Protein AF-A0A562PLI2-F1 (afdb_monomer)

Secondary structure (DSSP, 8-state):
--------SSS--SS------TT--HHHHHHHHHHHHHHHTHHHHHHHHSS---HHHHHHHHHHHHHHHHHHHHHHH-

Radius of gyration: 20.03 Å; Cα contacts (8 Å, |Δi|>4): 11; chains: 1; bounding box: 43×43×48 Å

Structure (mmCIF, N/CA/C/O backbone):
data_AF-A0A562PLI2-F1
#
_entry.id   AF-A0A562PLI2-F1
#
loop_
_atom_site.group_PDB
_atom_site.id
_atom_site.type_symbol
_atom_site.label_atom_id
_atom_site.label_alt_id
_atom_site.label_comp_id
_atom_site.label_asym_id
_atom_site.label_entity_id
_atom_site.label_seq_id
_atom_site.pdbx_PDB_ins_code
_atom_site.Cartn_x
_atom_site.Cartn_y
_atom_site.Cartn_z
_atom_site.occupancy
_atom_site.B_iso_or_equiv
_atom_site.auth_seq_id
_atom_site.auth_comp_id
_atom_site.auth_asym_id
_atom_site.auth_atom_id
_atom_site.pdbx_PDB_model_num
ATOM 1 N N . MET A 1 1 ? 9.788 28.157 -11.813 1.00 34.81 1 MET A N 1
ATOM 2 C CA . MET A 1 1 ? 8.671 27.218 -12.035 1.00 34.81 1 MET A CA 1
ATOM 3 C C . MET A 1 1 ? 8.786 26.101 -11.021 1.00 34.81 1 MET A C 1
ATOM 5 O O . MET A 1 1 ? 9.856 25.530 -10.880 1.00 34.81 1 MET A O 1
ATOM 9 N N . THR A 1 2 ? 7.726 25.962 -10.232 1.00 38.31 2 THR A N 1
ATOM 10 C CA . THR A 1 2 ? 7.568 25.219 -8.971 1.00 38.31 2 THR A CA 1
ATOM 11 C C . THR A 1 2 ? 8.541 24.066 -8.718 1.00 38.31 2 THR A C 1
ATOM 13 O O . THR A 1 2 ? 8.550 23.046 -9.400 1.00 38.31 2 THR A O 1
ATOM 16 N N . THR A 1 3 ? 9.313 24.266 -7.654 1.00 42.41 3 THR A N 1
ATOM 17 C CA . THR A 1 3 ? 10.202 23.342 -6.952 1.00 42.41 3 THR A CA 1
ATOM 18 C C . THR A 1 3 ? 9.543 21.981 -6.695 1.00 42.41 3 THR A C 1
ATOM 20 O O . THR A 1 3 ? 8.657 21.862 -5.848 1.00 42.41 3 THR A O 1
ATOM 23 N N . PHE A 1 4 ? 9.994 20.941 -7.400 1.00 40.78 4 PHE A N 1
ATOM 24 C CA . PHE A 1 4 ? 9.622 19.552 -7.128 1.00 40.78 4 PHE A CA 1
ATOM 25 C C . PHE A 1 4 ? 10.419 19.041 -5.920 1.00 40.78 4 PHE A C 1
ATOM 27 O O . PHE A 1 4 ? 11.627 18.821 -5.997 1.00 40.78 4 PHE A O 1
ATOM 34 N N . ALA A 1 5 ? 9.745 18.891 -4.780 1.00 38.56 5 ALA A N 1
ATOM 35 C CA . ALA A 1 5 ? 10.350 18.415 -3.543 1.00 38.56 5 ALA A CA 1
ATOM 36 C C . ALA A 1 5 ? 10.880 16.976 -3.689 1.00 38.56 5 ALA A C 1
ATOM 38 O O . ALA A 1 5 ? 10.155 16.045 -4.044 1.00 38.56 5 ALA A O 1
ATOM 39 N N . HIS A 1 6 ? 12.162 16.795 -3.377 1.00 38.81 6 HIS A N 1
ATOM 40 C CA . HIS A 1 6 ? 12.851 15.511 -3.351 1.00 38.81 6 HIS A CA 1
ATOM 41 C C . HIS A 1 6 ? 12.483 14.767 -2.052 1.00 38.81 6 HIS A C 1
ATOM 43 O O . HIS A 1 6 ? 13.062 15.018 -0.995 1.00 38.81 6 HIS A O 1
ATOM 49 N N . LEU A 1 7 ? 11.488 13.871 -2.090 1.00 41.16 7 LEU A N 1
ATOM 50 C CA . LEU A 1 7 ? 11.089 13.103 -0.905 1.00 41.16 7 LEU A CA 1
ATOM 51 C C . LEU A 1 7 ? 12.031 11.903 -0.695 1.00 41.16 7 LEU A C 1
ATOM 53 O O . LEU A 1 7 ? 11.830 10.808 -1.223 1.00 41.16 7 LEU A O 1
ATOM 57 N N . LYS A 1 8 ? 13.088 12.110 0.095 1.00 46.59 8 LYS A N 1
ATOM 58 C CA . LYS A 1 8 ? 14.024 11.065 0.527 1.00 46.59 8 LYS A CA 1
ATOM 59 C C . LYS A 1 8 ? 13.395 10.226 1.655 1.00 46.59 8 LYS A C 1
ATOM 61 O O . LYS A 1 8 ? 13.544 10.542 2.830 1.00 46.59 8 LYS A O 1
ATOM 66 N N . LYS A 1 9 ? 12.727 9.118 1.318 1.00 36.38 9 LYS A N 1
ATOM 67 C CA . LYS A 1 9 ? 12.564 7.964 2.227 1.00 36.38 9 LYS A CA 1
ATOM 68 C C . LYS A 1 9 ? 12.781 6.664 1.450 1.00 36.38 9 LYS A C 1
ATOM 70 O O . LYS A 1 9 ? 11.905 6.218 0.724 1.00 36.38 9 LYS A O 1
ATOM 75 N N . GLY A 1 10 ? 13.962 6.064 1.618 1.00 36.84 10 GLY A N 1
ATOM 76 C CA . GLY A 1 10 ? 14.183 4.643 1.325 1.00 36.84 10 GLY A CA 1
ATOM 77 C C . GLY A 1 10 ? 14.217 4.227 -0.150 1.00 36.84 10 GLY A C 1
ATOM 78 O O . GLY A 1 10 ? 13.525 3.290 -0.523 1.00 36.84 10 GLY A O 1
ATOM 79 N N . GLY A 1 11 ? 15.038 4.889 -0.971 1.00 38.69 11 GLY A N 1
ATOM 80 C CA . GLY A 1 11 ? 15.815 4.244 -2.044 1.00 38.69 11 GLY A CA 1
ATOM 81 C C . GLY A 1 11 ? 15.135 3.229 -2.974 1.00 38.69 11 GLY A C 1
ATOM 82 O O . GLY A 1 11 ? 15.766 2.230 -3.306 1.00 38.69 11 GLY A O 1
ATOM 83 N N . VAL A 1 12 ? 13.905 3.458 -3.440 1.00 39.88 12 VAL A N 1
ATOM 84 C CA . VAL A 1 12 ? 13.349 2.702 -4.574 1.00 39.88 12 VAL A CA 1
ATOM 85 C C . VAL A 1 12 ? 12.545 3.653 -5.453 1.00 39.88 12 VAL A C 1
ATOM 87 O O . VAL A 1 12 ? 11.444 4.066 -5.098 1.00 39.88 12 VAL A O 1
ATOM 90 N N . TYR A 1 13 ? 13.101 3.995 -6.616 1.00 46.25 13 TYR A N 1
ATOM 91 C CA . TYR A 1 13 ? 12.354 4.647 -7.686 1.00 46.25 13 TYR A CA 1
ATOM 92 C C . TYR A 1 13 ? 11.113 3.807 -7.999 1.00 46.25 13 TYR A C 1
ATOM 94 O O . TYR A 1 13 ? 11.206 2.613 -8.294 1.00 46.25 13 TYR A O 1
ATOM 102 N N . ILE A 1 14 ? 9.946 4.438 -7.914 1.00 48.81 14 ILE A N 1
ATOM 103 C CA . ILE A 1 14 ? 8.647 3.890 -8.309 1.00 48.81 14 ILE A CA 1
ATOM 104 C C . ILE A 1 14 ? 8.618 3.838 -9.840 1.00 48.81 14 ILE A C 1
ATOM 106 O O . ILE A 1 14 ? 7.970 4.629 -10.509 1.00 48.81 14 ILE A O 1
ATOM 110 N N . MET A 1 15 ? 9.412 2.941 -10.412 1.00 57.50 15 MET A N 1
ATOM 111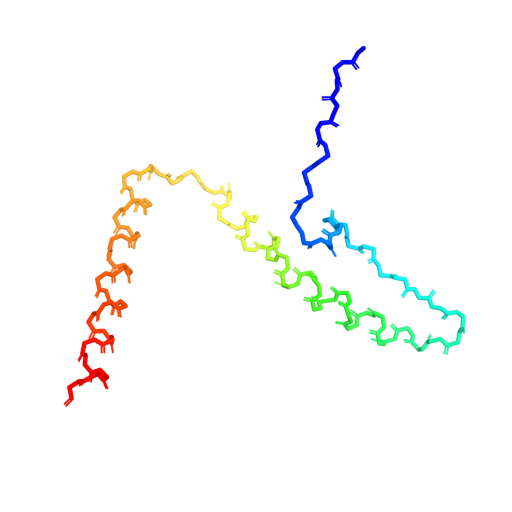 C CA . MET A 1 15 ? 9.431 2.676 -11.839 1.00 57.50 15 MET A CA 1
ATOM 112 C C . MET A 1 15 ? 9.794 1.206 -12.022 1.00 57.50 15 MET A C 1
ATOM 114 O O . MET A 1 15 ? 10.776 0.722 -11.452 1.00 57.50 15 MET A O 1
ATOM 118 N N . LEU A 1 16 ? 8.986 0.476 -12.795 1.00 68.31 16 LEU A N 1
ATOM 119 C CA . LEU A 1 16 ? 9.183 -0.938 -13.149 1.00 68.31 16 LEU A CA 1
ATOM 120 C C . LEU A 1 16 ? 10.405 -1.141 -14.070 1.00 68.31 16 LEU A C 1
ATOM 122 O O . LEU A 1 16 ? 10.397 -1.987 -14.954 1.00 68.31 16 LEU A O 1
ATOM 126 N N . ILE A 1 17 ? 11.468 -0.367 -13.872 1.00 71.25 17 ILE A N 1
ATOM 127 C CA . ILE A 1 17 ? 12.737 -0.518 -14.564 1.00 71.25 17 ILE A CA 1
ATOM 128 C C . ILE A 1 17 ? 13.497 -1.635 -13.851 1.00 71.25 17 ILE A C 1
ATOM 130 O O . ILE A 1 17 ? 13.677 -1.628 -12.623 1.00 71.25 17 ILE A O 1
ATOM 134 N N . ILE A 1 18 ? 13.892 -2.646 -14.614 1.00 73.88 18 ILE A N 1
ATOM 135 C CA . ILE A 1 18 ? 14.791 -3.706 -14.168 1.00 73.88 18 ILE A CA 1
ATOM 136 C C . ILE A 1 18 ? 16.027 -3.607 -15.041 1.00 73.88 18 ILE A C 1
ATOM 138 O O . ILE A 1 18 ? 15.905 -3.816 -16.245 1.00 73.88 18 ILE A O 1
ATOM 142 N N . PRO A 1 19 ? 17.191 -3.272 -14.462 1.00 73.50 19 PRO A N 1
ATOM 143 C CA . PRO A 1 19 ? 18.422 -3.295 -15.225 1.00 73.50 19 PRO A CA 1
ATOM 144 C C . PRO A 1 19 ? 18.731 -4.752 -15.584 1.00 73.50 19 PRO A C 1
ATOM 146 O O . PRO A 1 19 ? 18.710 -5.626 -14.712 1.00 73.50 19 PRO A O 1
ATOM 149 N N . ILE A 1 20 ? 18.971 -5.002 -16.866 1.00 76.50 20 ILE A N 1
ATOM 150 C CA . ILE A 1 20 ? 19.502 -6.261 -17.392 1.00 76.50 20 ILE A CA 1
ATOM 151 C C . ILE A 1 20 ? 20.930 -5.941 -17.833 1.00 76.50 20 ILE A C 1
ATOM 153 O O . ILE A 1 20 ? 21.150 -4.907 -18.462 1.00 76.50 20 ILE A O 1
ATOM 157 N N . LYS A 1 21 ? 21.901 -6.767 -17.439 1.00 75.94 21 LYS A N 1
ATOM 158 C CA . LYS A 1 21 ? 23.287 -6.669 -17.925 1.00 75.94 21 LYS A CA 1
ATOM 159 C C . LYS A 1 21 ? 23.491 -7.653 -19.075 1.00 75.94 21 LYS A C 1
ATOM 161 O O . LYS A 1 21 ? 22.859 -8.712 -19.081 1.00 75.94 21 LYS A O 1
ATOM 166 N N . ASP A 1 22 ? 24.389 -7.326 -19.998 1.00 64.19 22 ASP A N 1
ATOM 167 C CA . ASP A 1 22 ? 24.731 -8.200 -21.122 1.00 64.19 22 ASP A CA 1
ATOM 168 C C . ASP A 1 22 ? 25.258 -9.549 -20.601 1.00 64.19 22 ASP A C 1
ATOM 170 O O . ASP A 1 22 ? 26.210 -9.601 -19.822 1.00 64.19 22 ASP A O 1
ATOM 174 N N . GLY A 1 23 ? 24.569 -10.638 -20.963 1.00 70.81 23 GLY A N 1
ATOM 175 C CA . GLY A 1 23 ? 24.853 -12.005 -20.503 1.00 70.81 23 GLY A CA 1
ATOM 176 C C . GLY A 1 23 ? 23.889 -12.577 -19.449 1.00 70.81 23 GLY A C 1
ATOM 177 O O . GLY A 1 23 ? 23.999 -13.755 -19.107 1.00 70.81 23 GLY A O 1
ATOM 178 N N . GLU A 1 24 ? 22.920 -11.809 -18.932 1.00 72.75 24 GLU A N 1
ATOM 179 C CA . GLU A 1 24 ? 21.854 -12.376 -18.091 1.00 72.75 24 GLU A CA 1
ATOM 180 C C . GLU A 1 24 ? 20.787 -13.112 -18.922 1.00 72.75 24 GLU A C 1
ATOM 182 O O . GLU A 1 24 ? 20.276 -12.595 -19.913 1.00 72.75 24 GLU A O 1
ATOM 187 N N . ASN A 1 25 ? 20.368 -14.297 -18.458 1.00 80.00 25 ASN A N 1
ATOM 188 C CA . ASN A 1 25 ? 19.226 -15.003 -19.043 1.00 80.00 25 ASN A CA 1
ATOM 189 C C . ASN A 1 25 ? 17.923 -14.192 -18.835 1.00 80.00 25 ASN A C 1
ATOM 191 O O . ASN A 1 25 ? 17.545 -13.881 -17.696 1.00 80.00 25 ASN A O 1
ATOM 195 N N . ILE A 1 26 ? 17.228 -13.902 -19.939 1.00 80.44 26 ILE A N 1
ATOM 196 C CA . ILE A 1 26 ? 15.969 -13.145 -20.041 1.00 80.44 26 ILE A CA 1
ATOM 197 C C . ILE A 1 26 ? 14.906 -13.659 -19.055 1.00 80.44 26 ILE A C 1
ATOM 199 O O . ILE A 1 26 ? 14.205 -12.864 -18.420 1.00 80.44 26 ILE A O 1
ATOM 203 N N . ASP A 1 27 ? 14.840 -14.972 -18.824 1.00 82.25 27 ASP A N 1
ATOM 204 C CA . ASP A 1 27 ? 13.862 -15.586 -17.916 1.00 82.25 27 ASP A CA 1
ATOM 205 C C . ASP A 1 27 ? 13.985 -15.076 -16.474 1.00 82.25 27 ASP A C 1
ATOM 207 O O . ASP A 1 27 ? 12.994 -14.869 -15.760 1.00 82.25 27 ASP A O 1
ATOM 211 N N . ARG A 1 28 ? 15.220 -14.821 -16.023 1.00 83.25 28 ARG A N 1
ATOM 212 C CA . ARG A 1 28 ? 15.472 -14.280 -14.681 1.00 83.25 28 ARG A CA 1
ATOM 213 C C . ARG A 1 28 ? 14.992 -12.836 -14.583 1.00 83.25 28 ARG A C 1
ATOM 215 O O . ARG A 1 28 ? 14.409 -12.463 -13.561 1.00 83.25 28 ARG A O 1
ATOM 222 N N . ALA A 1 29 ? 15.181 -12.044 -15.635 1.00 83.06 29 ALA A N 1
ATO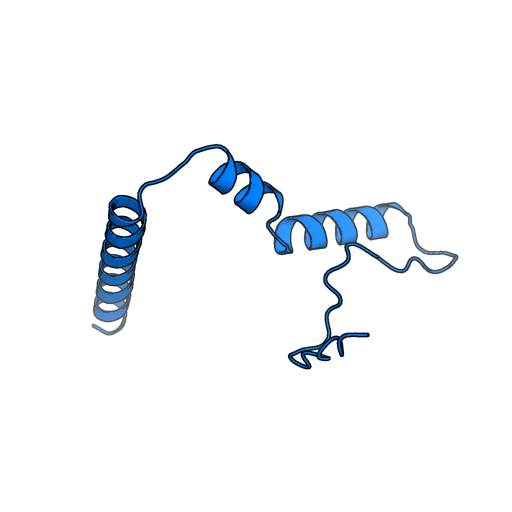M 223 C CA . ALA A 1 29 ? 14.694 -10.672 -15.695 1.00 83.06 29 ALA A CA 1
ATOM 224 C C . ALA A 1 29 ? 13.157 -10.616 -15.664 1.00 83.06 29 ALA A C 1
ATOM 226 O O . ALA A 1 29 ? 12.597 -9.875 -14.851 1.00 83.06 29 ALA A O 1
ATOM 227 N N . LEU A 1 30 ? 12.477 -11.471 -16.437 1.00 85.31 30 LEU A N 1
ATOM 228 C CA . LEU A 1 30 ? 11.013 -11.587 -16.435 1.00 85.31 30 LEU A CA 1
ATOM 229 C C . LEU A 1 30 ? 10.464 -11.988 -15.062 1.00 85.31 30 LEU A C 1
ATOM 231 O O . LEU A 1 30 ? 9.504 -11.395 -14.563 1.00 85.31 30 LEU A O 1
ATOM 235 N N . LYS A 1 31 ? 11.108 -12.940 -14.382 1.00 87.06 31 LYS A N 1
ATOM 236 C CA . LYS A 1 31 ? 10.695 -13.348 -13.032 1.00 87.06 31 LYS A CA 1
ATOM 237 C C . LYS A 1 31 ? 10.868 -12.220 -12.011 1.00 87.06 31 LYS A C 1
ATOM 239 O O . LYS A 1 31 ? 10.007 -12.037 -11.146 1.00 87.06 31 LYS A O 1
ATOM 244 N N . ARG A 1 32 ? 11.952 -11.438 -12.102 1.00 84.00 32 ARG A N 1
ATOM 245 C CA . ARG A 1 32 ? 12.159 -10.239 -11.265 1.00 84.00 32 ARG A CA 1
ATOM 246 C C . ARG A 1 32 ? 11.116 -9.163 -11.566 1.00 84.00 32 ARG A C 1
ATOM 248 O O . ARG A 1 32 ? 10.617 -8.548 -10.624 1.00 84.00 32 ARG A O 1
ATOM 255 N N . TYR A 1 33 ? 10.749 -8.984 -12.835 1.00 84.81 33 TYR A N 1
ATOM 256 C CA . TYR A 1 33 ? 9.695 -8.062 -13.265 1.00 84.81 33 TYR A CA 1
ATOM 257 C C . TYR A 1 33 ? 8.362 -8.425 -12.654 1.00 84.81 33 TYR A C 1
ATOM 259 O O . TYR A 1 33 ? 7.779 -7.609 -11.942 1.00 84.81 33 TYR A O 1
ATOM 267 N N . LYS A 1 34 ? 7.945 -9.678 -12.822 1.00 86.69 34 LYS A N 1
ATOM 268 C CA . LYS A 1 34 ? 6.699 -10.174 -12.252 1.00 86.69 34 LYS A CA 1
ATOM 269 C C . LYS A 1 34 ? 6.661 -9.997 -10.733 1.00 86.69 34 LYS A C 1
ATOM 271 O O . LYS A 1 34 ? 5.696 -9.464 -10.203 1.00 86.69 34 LYS A O 1
ATOM 276 N N . ARG A 1 35 ? 7.742 -10.345 -10.025 1.00 86.62 35 ARG A N 1
ATOM 277 C CA . ARG A 1 35 ? 7.838 -10.136 -8.567 1.00 86.62 35 ARG A CA 1
ATOM 278 C C . ARG A 1 35 ? 7.750 -8.660 -8.175 1.00 86.62 35 ARG A C 1
ATOM 280 O O . ARG A 1 35 ? 7.093 -8.344 -7.187 1.00 86.62 35 ARG A O 1
ATOM 287 N N . LYS A 1 36 ? 8.405 -7.757 -8.917 1.00 84.50 36 LYS A N 1
ATOM 288 C CA . LYS A 1 36 ? 8.351 -6.309 -8.660 1.00 84.50 36 LYS A CA 1
ATOM 289 C C . LYS A 1 36 ? 6.940 -5.768 -8.912 1.00 84.50 36 LYS A C 1
ATOM 291 O O . LYS A 1 36 ? 6.430 -5.045 -8.068 1.00 84.50 36 LYS A O 1
ATOM 296 N N . PHE A 1 37 ? 6.295 -6.187 -9.999 1.00 85.25 37 PHE A N 1
ATOM 297 C CA . PHE A 1 37 ? 4.918 -5.836 -10.345 1.00 85.25 37 PHE A CA 1
ATOM 298 C C . PHE A 1 37 ? 3.911 -6.309 -9.285 1.00 85.25 37 PHE A C 1
ATOM 300 O O . PHE A 1 37 ? 3.119 -5.508 -8.783 1.00 85.25 37 PHE A O 1
ATOM 307 N N . ASP A 1 38 ? 4.015 -7.573 -8.866 1.00 84.62 38 ASP A N 1
ATOM 308 C CA . ASP A 1 38 ? 3.175 -8.158 -7.817 1.00 84.62 38 ASP A CA 1
ATOM 309 C C . ASP A 1 38 ? 3.402 -7.441 -6.466 1.00 84.62 38 ASP A C 1
ATOM 311 O O . ASP A 1 38 ? 2.441 -7.129 -5.760 1.00 84.62 38 ASP A O 1
ATOM 315 N N . LYS A 1 39 ? 4.656 -7.081 -6.133 1.00 84.62 39 LYS A N 1
ATOM 316 C CA . LYS A 1 39 ? 5.009 -6.320 -4.916 1.00 84.62 39 LYS A CA 1
ATOM 317 C C . LYS A 1 39 ? 4.482 -4.883 -4.934 1.00 84.62 39 LYS A C 1
ATOM 319 O O . LYS A 1 39 ? 4.064 -4.382 -3.893 1.00 84.62 39 LYS A O 1
ATOM 324 N N . THR A 1 40 ? 4.488 -4.214 -6.089 1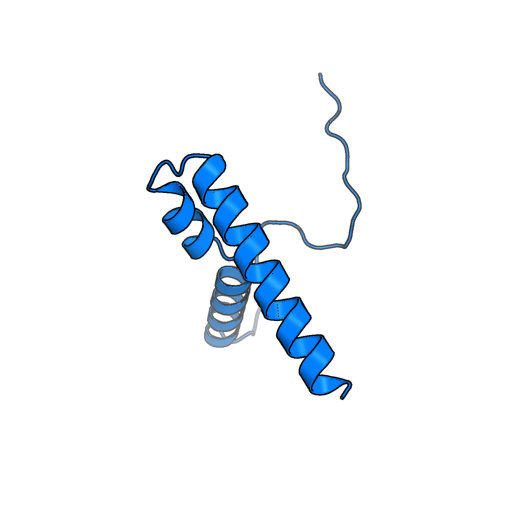.00 84.94 40 THR A N 1
ATOM 325 C CA . THR A 1 40 ? 3.904 -2.870 -6.240 1.00 84.94 40 THR A CA 1
ATOM 326 C C . THR A 1 40 ? 2.378 -2.900 -6.074 1.00 84.94 40 THR A C 1
ATOM 328 O O . THR A 1 40 ? 1.779 -1.898 -5.687 1.00 84.94 40 THR A O 1
ATOM 331 N N . GLY A 1 41 ? 1.730 -4.047 -6.309 1.00 84.44 41 GLY A N 1
ATOM 332 C CA . GLY A 1 41 ? 0.301 -4.224 -6.047 1.00 84.44 41 GLY A CA 1
ATOM 333 C C . GLY A 1 41 ? -0.598 -3.386 -6.961 1.00 84.44 41 GLY A C 1
ATOM 334 O O . GLY A 1 41 ? -1.733 -3.081 -6.591 1.00 84.44 41 GLY A O 1
ATOM 335 N N . THR A 1 42 ? -0.113 -3.018 -8.151 1.00 84.69 42 THR A N 1
ATOM 336 C CA . THR A 1 42 ? -0.828 -2.202 -9.151 1.00 84.69 42 THR A CA 1
ATOM 337 C C . THR A 1 42 ? -2.188 -2.798 -9.503 1.00 84.69 42 THR A C 1
ATOM 339 O O . THR A 1 42 ? -3.196 -2.100 -9.464 1.00 84.69 42 THR A O 1
ATOM 342 N N . VAL A 1 43 ? -2.253 -4.111 -9.743 1.00 86.19 43 VAL A N 1
ATOM 343 C CA . VAL A 1 43 ? -3.502 -4.821 -10.065 1.00 86.19 43 VAL A CA 1
ATOM 344 C C . VAL A 1 43 ? -4.517 -4.723 -8.925 1.00 86.19 43 VAL A C 1
ATOM 346 O O . VAL A 1 43 ? -5.709 -4.529 -9.161 1.00 86.19 43 VAL A O 1
ATOM 349 N N . ARG A 1 44 ? -4.059 -4.821 -7.671 1.00 87.06 44 ARG A N 1
ATOM 350 C CA . ARG A 1 44 ? -4.932 -4.678 -6.499 1.00 87.06 44 ARG A CA 1
ATOM 351 C C . ARG A 1 44 ? -5.494 -3.262 -6.403 1.00 87.06 44 ARG A C 1
ATOM 353 O O . ARG A 1 44 ? -6.672 -3.105 -6.099 1.00 87.06 44 ARG A O 1
ATOM 360 N N . GLN A 1 45 ? -4.672 -2.250 -6.675 1.00 87.44 45 GLN A N 1
ATOM 361 C CA . GLN A 1 45 ? -5.115 -0.856 -6.693 1.00 87.44 45 GLN A CA 1
ATOM 362 C C . GLN A 1 45 ? -6.107 -0.591 -7.828 1.00 87.44 45 GLN A C 1
ATOM 364 O O . GLN A 1 45 ? -7.117 0.062 -7.590 1.00 87.44 45 GLN A O 1
ATOM 369 N N . LEU A 1 46 ? -5.863 -1.131 -9.027 1.00 90.94 46 LEU A N 1
ATOM 370 C CA . LEU A 1 46 ? -6.785 -1.025 -10.161 1.00 90.94 46 LEU A CA 1
ATOM 371 C C . LEU A 1 46 ? -8.155 -1.612 -9.811 1.00 90.94 46 LEU A C 1
ATOM 373 O O . LEU A 1 46 ? -9.149 -0.902 -9.906 1.00 90.94 46 LEU A O 1
ATOM 377 N N . ARG A 1 47 ? -8.197 -2.851 -9.301 1.00 91.25 47 ARG A N 1
ATOM 378 C CA . ARG A 1 47 ? -9.450 -3.503 -8.876 1.00 91.25 47 ARG A CA 1
ATOM 379 C C . ARG A 1 47 ? -10.186 -2.725 -7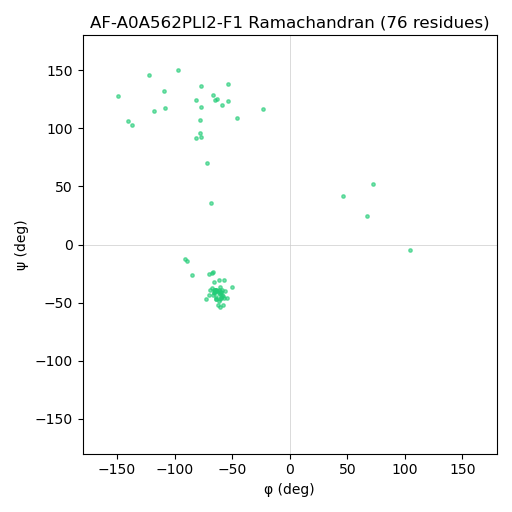.784 1.00 91.25 47 ARG A C 1
ATOM 381 O O . ARG A 1 47 ? -11.405 -2.642 -7.812 1.00 91.25 47 ARG A O 1
ATOM 388 N N . ALA A 1 48 ? -9.458 -2.144 -6.829 1.00 88.88 48 ALA A N 1
ATOM 389 C CA . ALA A 1 48 ? -10.058 -1.339 -5.765 1.00 88.88 48 ALA A CA 1
ATOM 390 C C . ALA A 1 48 ? -10.622 0.005 -6.264 1.00 88.88 48 ALA A C 1
ATOM 392 O O . ALA A 1 48 ? -11.511 0.556 -5.625 1.00 88.88 48 ALA A O 1
ATOM 393 N N . ARG A 1 49 ? -10.099 0.539 -7.376 1.00 91.06 49 ARG A N 1
ATOM 394 C CA . ARG A 1 49 ? -10.525 1.816 -7.972 1.00 91.06 49 ARG A CA 1
ATOM 395 C C . ARG A 1 49 ? -11.641 1.675 -9.003 1.00 91.06 49 ARG A C 1
ATOM 397 O O . ARG A 1 49 ? -12.217 2.686 -9.381 1.00 91.06 49 ARG A O 1
ATOM 404 N N . THR A 1 50 ? -11.950 0.460 -9.455 1.00 92.94 50 THR A N 1
ATOM 405 C CA . THR A 1 50 ? -13.006 0.219 -10.452 1.00 92.94 50 THR A CA 1
ATOM 406 C C . THR A 1 50 ? -14.389 0.663 -9.963 1.00 92.94 50 THR A C 1
ATOM 408 O O . THR A 1 50 ? -15.206 1.084 -10.773 1.00 92.94 50 THR A O 1
ATOM 411 N N . ALA A 1 51 ? -14.651 0.602 -8.654 1.00 93.44 51 ALA A N 1
ATOM 412 C CA . ALA A 1 51 ? -15.928 0.988 -8.061 1.00 93.44 51 ALA A CA 1
ATOM 413 C C . ALA A 1 51 ? -15.757 2.090 -7.007 1.00 93.44 51 ALA A C 1
ATOM 415 O O . ALA A 1 51 ? -14.780 2.111 -6.256 1.00 93.44 51 ALA A O 1
ATOM 416 N N . PHE A 1 52 ? -16.747 2.981 -6.908 1.00 94.44 52 PHE A N 1
ATOM 417 C CA . PHE A 1 52 ? -16.815 3.953 -5.820 1.00 94.44 52 PHE A CA 1
ATOM 418 C C . PHE A 1 52 ? -17.302 3.274 -4.536 1.00 94.44 52 PHE A C 1
ATOM 420 O O . PHE A 1 52 ? -18.427 2.783 -4.461 1.00 94.44 52 PHE A O 1
ATOM 427 N N . ILE A 1 53 ? -16.463 3.276 -3.500 1.00 94.19 53 ILE A N 1
ATOM 428 C CA . ILE A 1 53 ? -16.813 2.759 -2.176 1.00 94.19 53 ILE A CA 1
ATOM 429 C C . ILE A 1 53 ? -16.959 3.947 -1.227 1.00 94.19 53 ILE A C 1
ATOM 431 O O . ILE A 1 53 ? -15.991 4.662 -0.962 1.00 94.19 53 ILE A O 1
ATOM 435 N N . LYS A 1 54 ? -18.164 4.142 -0.678 1.00 96.44 54 LYS A N 1
ATOM 436 C CA . LYS A 1 54 ? -18.444 5.217 0.286 1.00 96.44 54 LYS A CA 1
ATOM 437 C C . LYS A 1 54 ? -17.452 5.155 1.465 1.00 96.44 54 LYS A C 1
ATOM 439 O O . LYS A 1 54 ? -17.231 4.067 2.007 1.00 96.44 54 LYS A O 1
ATOM 444 N N . PRO A 1 55 ? -16.924 6.295 1.954 1.00 94.81 55 PRO A N 1
ATOM 445 C CA . PRO A 1 55 ? -15.947 6.320 3.051 1.00 94.81 55 PRO A CA 1
ATOM 446 C C . PRO A 1 55 ? -16.442 5.647 4.339 1.00 94.81 55 PRO A C 1
ATOM 448 O O . PRO A 1 55 ? -15.665 5.043 5.069 1.00 94.81 55 PRO A O 1
ATOM 451 N N . SER A 1 56 ? -17.750 5.681 4.604 1.00 96.50 56 SER A N 1
ATOM 452 C CA . SER A 1 56 ? -18.342 4.981 5.752 1.00 96.50 56 SER A CA 1
ATOM 453 C C . SER A 1 56 ? -18.103 3.464 5.701 1.00 96.50 56 SER A C 1
ATOM 455 O O . SER A 1 56 ? -17.743 2.857 6.710 1.00 96.50 56 SER A O 1
ATOM 457 N N . VAL A 1 57 ? -18.224 2.856 4.516 1.00 95.38 57 VAL A N 1
ATOM 458 C CA . VAL A 1 57 ? -18.027 1.412 4.327 1.00 95.38 57 VAL A CA 1
ATOM 459 C C . VAL A 1 57 ? -16.551 1.051 4.497 1.00 95.38 57 VAL A C 1
ATOM 461 O O . VAL A 1 57 ? -16.228 0.098 5.205 1.00 95.38 57 VAL A O 1
ATOM 464 N N . THR A 1 58 ? -15.638 1.843 3.925 1.00 94.81 58 THR A N 1
ATOM 465 C CA . THR A 1 58 ? -14.193 1.597 4.070 1.00 94.81 58 THR A CA 1
ATOM 466 C C . THR A 1 58 ? -13.731 1.738 5.521 1.00 94.81 58 THR A C 1
ATOM 468 O O . THR A 1 58 ? -12.934 0.925 5.987 1.00 94.81 58 THR A O 1
ATOM 471 N N . ASN A 1 59 ? -14.257 2.717 6.261 1.00 95.81 59 ASN A N 1
ATOM 472 C CA . ASN A 1 59 ? -13.940 2.917 7.674 1.00 95.81 59 ASN A CA 1
ATOM 473 C C . ASN A 1 59 ? -14.446 1.767 8.551 1.00 95.81 59 ASN A C 1
ATOM 475 O O . ASN A 1 59 ? -13.705 1.286 9.407 1.00 95.81 59 ASN A O 1
ATOM 479 N N . ARG A 1 60 ? -15.654 1.254 8.289 1.00 96.94 60 ARG A N 1
ATOM 480 C CA . ARG A 1 60 ? -16.191 0.084 8.998 1.00 96.94 60 ARG A CA 1
ATOM 481 C C . ARG A 1 60 ? -15.301 -1.152 8.820 1.00 96.94 60 ARG A C 1
ATOM 483 O O . ARG A 1 60 ? -14.963 -1.802 9.805 1.00 96.94 60 ARG A O 1
ATOM 490 N N . ILE A 1 61 ? -14.872 -1.438 7.589 1.00 95.88 61 ILE A N 1
ATOM 491 C CA . ILE A 1 61 ? -13.990 -2.580 7.281 1.00 95.88 61 ILE A CA 1
ATOM 492 C C . ILE A 1 61 ? -12.646 -2.458 8.016 1.00 95.88 61 ILE A C 1
ATOM 494 O O . ILE A 1 61 ? -12.124 -3.450 8.524 1.00 95.88 61 ILE A O 1
ATOM 498 N N . LYS A 1 62 ? -12.082 -1.244 8.107 1.00 96.25 62 LYS A N 1
ATOM 499 C CA . LYS A 1 62 ? -10.831 -1.001 8.846 1.00 96.25 62 LYS A CA 1
ATOM 500 C C . LYS A 1 62 ? -10.967 -1.348 10.330 1.00 96.25 62 LYS A C 1
ATOM 502 O O . LYS A 1 62 ? -10.099 -2.039 10.853 1.00 96.25 62 LYS A O 1
ATOM 507 N N . ILE A 1 63 ? -12.045 -0.902 10.980 1.00 96.88 63 ILE A N 1
ATOM 508 C CA . ILE A 1 63 ? -12.287 -1.145 12.412 1.00 96.88 63 ILE A CA 1
ATOM 509 C C . ILE A 1 63 ? -12.473 -2.641 12.682 1.00 96.88 63 ILE A C 1
ATOM 511 O O . ILE A 1 63 ? -11.816 -3.184 13.564 1.00 96.88 63 ILE A O 1
ATOM 515 N N . GLN A 1 64 ? -13.291 -3.328 11.878 1.00 96.94 64 GLN A N 1
ATOM 516 C CA . GLN A 1 64 ? -13.499 -4.777 12.012 1.00 96.94 64 GLN A CA 1
ATOM 517 C C . GLN A 1 64 ? -12.186 -5.555 11.887 1.00 96.94 64 GLN A C 1
ATOM 519 O O . GLN A 1 64 ? -11.897 -6.437 12.693 1.00 96.94 64 GLN A O 1
ATOM 524 N N . LYS A 1 65 ? -11.352 -5.192 10.904 1.00 96.56 65 LYS A N 1
ATOM 525 C CA . LYS A 1 65 ? -10.038 -5.811 10.724 1.00 96.56 65 LYS A CA 1
ATOM 526 C C . LYS A 1 65 ? -9.108 -5.548 11.912 1.00 96.56 65 LYS A C 1
ATOM 528 O O . LYS A 1 65 ? -8.359 -6.442 12.289 1.00 96.56 65 LYS A O 1
ATOM 533 N N . ALA A 1 66 ? -9.132 -4.342 12.477 1.00 96.38 66 ALA A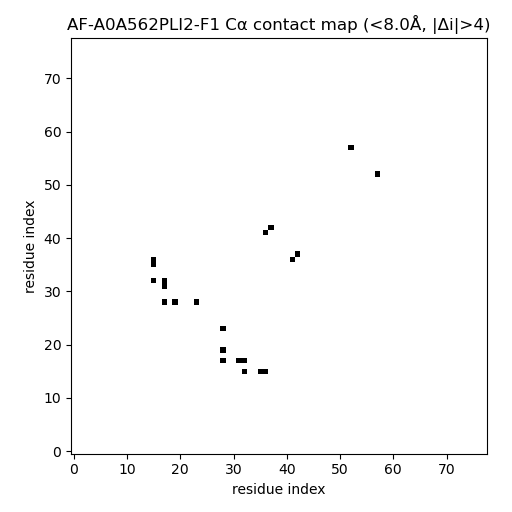 N 1
ATOM 534 C CA . ALA A 1 66 ? -8.320 -4.001 13.642 1.00 96.38 66 ALA A CA 1
ATOM 535 C C . ALA A 1 66 ? -8.728 -4.822 14.873 1.00 96.38 66 ALA A C 1
ATOM 537 O O . ALA A 1 66 ? -7.860 -5.42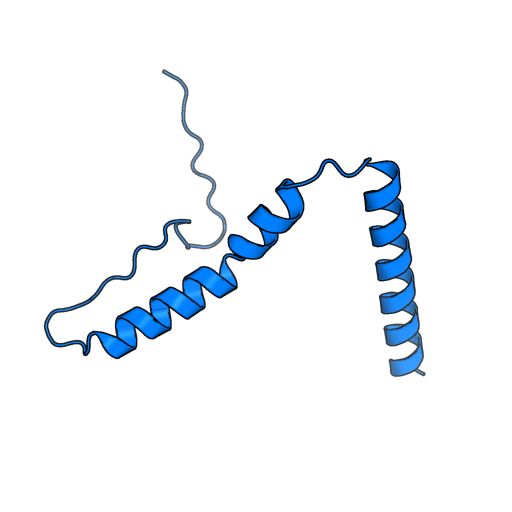6 15.493 1.00 96.38 66 ALA A O 1
ATOM 538 N N . ALA A 1 67 ? -10.031 -4.919 15.156 1.00 96.75 67 ALA A N 1
ATOM 539 C CA . ALA A 1 67 ? -10.556 -5.738 16.248 1.00 96.75 67 ALA A CA 1
ATOM 540 C C . ALA A 1 67 ? -10.176 -7.219 16.092 1.00 96.75 67 ALA A C 1
ATOM 542 O O . ALA A 1 67 ? -9.704 -7.839 17.036 1.00 96.75 67 ALA A O 1
ATOM 543 N N . TYR A 1 68 ? -10.290 -7.768 14.878 1.00 96.31 68 TYR A N 1
ATOM 544 C CA . TYR A 1 68 ? -9.870 -9.143 14.597 1.00 96.31 68 TYR A CA 1
ATOM 545 C C . TYR A 1 68 ? -8.378 -9.376 14.877 1.00 96.31 68 TYR A C 1
ATOM 547 O O . TYR A 1 68 ? -8.013 -10.366 15.505 1.00 96.31 68 TYR A O 1
ATOM 555 N N . ILE A 1 69 ? -7.508 -8.461 14.433 1.00 95.69 69 ILE A N 1
ATOM 556 C CA . ILE A 1 69 ? -6.062 -8.568 14.677 1.00 95.69 69 ILE A CA 1
ATOM 557 C C . ILE A 1 69 ? -5.751 -8.446 16.171 1.00 95.69 69 ILE A C 1
ATOM 559 O O . ILE A 1 69 ? -4.869 -9.154 16.645 1.00 95.69 69 ILE A O 1
ATOM 563 N N . GLN A 1 70 ? -6.447 -7.562 16.890 1.00 95.19 70 GLN A N 1
ATOM 564 C CA . GLN A 1 70 ? -6.257 -7.399 18.327 1.00 95.19 70 GLN A CA 1
ATOM 565 C C . GLN A 1 70 ? -6.611 -8.686 19.071 1.00 95.19 70 GLN A C 1
ATOM 567 O O . GLN A 1 70 ? -5.748 -9.244 19.733 1.00 95.19 70 GLN A O 1
ATOM 572 N N . ASN A 1 71 ? -7.801 -9.238 18.824 1.00 95.12 71 ASN A N 1
ATOM 573 C C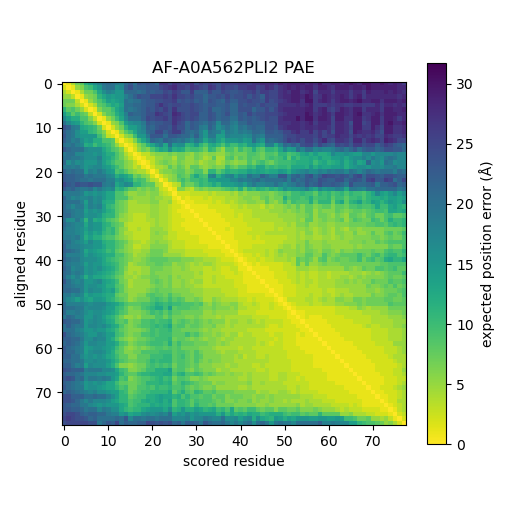A . ASN A 1 71 ? -8.221 -10.502 19.430 1.00 95.12 71 ASN A CA 1
ATOM 574 C C . ASN A 1 71 ? -7.233 -11.643 19.137 1.00 95.12 71 ASN A C 1
ATOM 576 O O . ASN A 1 71 ? -6.949 -12.457 20.007 1.00 95.12 71 ASN A O 1
ATOM 580 N N . MET A 1 72 ? -6.685 -11.717 17.916 1.00 94.94 72 MET A N 1
ATOM 581 C CA . MET A 1 72 ? -5.675 -12.732 17.592 1.00 94.94 72 MET A CA 1
ATOM 582 C C . MET A 1 72 ? -4.363 -12.557 18.362 1.00 94.94 72 MET A C 1
ATOM 584 O O . MET A 1 72 ? -3.702 -13.554 18.624 1.00 94.94 72 MET A O 1
ATOM 588 N N . ARG A 1 73 ? -3.963 -11.322 18.686 1.00 93.81 73 ARG A N 1
ATOM 589 C CA . ARG A 1 73 ? -2.764 -11.059 19.495 1.00 93.81 73 ARG A CA 1
ATOM 590 C C . ARG A 1 73 ? -3.000 -11.427 20.949 1.00 93.81 73 ARG A C 1
ATOM 592 O O . ARG A 1 73 ? -2.192 -12.158 21.502 1.00 93.81 73 ARG A O 1
ATOM 599 N N . ASP A 1 74 ? -4.130 -10.998 21.499 1.00 94.06 74 ASP A N 1
ATOM 600 C CA . ASP A 1 74 ? -4.504 -11.270 22.887 1.00 94.06 74 ASP A CA 1
ATOM 601 C C . ASP A 1 74 ? -4.586 -12.791 23.136 1.00 94.06 74 ASP A C 1
ATOM 603 O O . ASP A 1 74 ? -4.053 -13.293 24.121 1.00 94.06 74 ASP A O 1
ATOM 607 N N . ASN A 1 75 ? -5.142 -13.549 22.181 1.00 91.75 75 ASN A N 1
ATOM 608 C CA . ASN A 1 75 ? -5.183 -15.018 22.224 1.00 91.75 75 ASN A CA 1
ATOM 609 C C . ASN A 1 75 ? -3.810 -15.701 22.093 1.00 91.75 75 ASN A C 1
ATOM 611 O O . ASN A 1 75 ? -3.689 -16.861 22.467 1.00 91.75 75 ASN A O 1
ATOM 615 N N . LEU A 1 76 ? -2.818 -15.050 21.478 1.00 87.88 76 LEU A N 1
ATOM 616 C CA . LEU A 1 76 ? -1.470 -15.611 21.310 1.00 87.88 76 LEU A CA 1
ATOM 617 C C . LEU A 1 76 ? -0.590 -15.354 22.545 1.00 87.88 76 LEU A C 1
ATOM 619 O O . 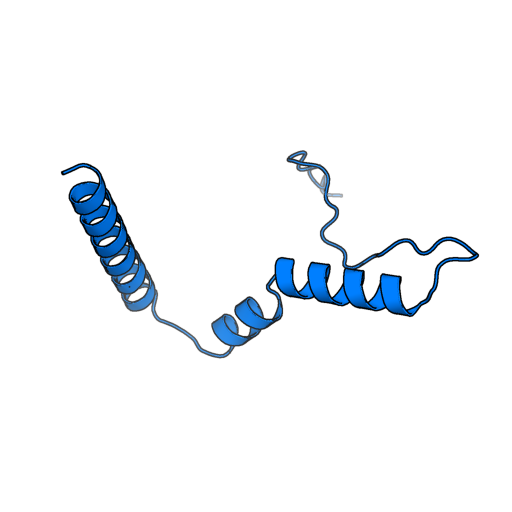LEU A 1 76 ? 0.385 -16.065 22.761 1.00 87.88 76 LEU A O 1
ATOM 623 N N . GLU A 1 77 ? -0.896 -14.293 23.290 1.00 76.50 77 GLU A N 1
ATOM 624 C CA . GLU A 1 77 ? -0.180 -13.871 24.498 1.00 76.50 77 GLU A CA 1
ATOM 625 C C . GLU A 1 77 ? -0.733 -14.527 25.778 1.00 76.50 77 GLU A C 1
ATOM 627 O O . GLU A 1 77 ? -0.061 -14.510 26.808 1.00 76.50 77 GLU A O 1
ATOM 632 N N . SER A 1 78 ? -1.929 -15.125 25.690 1.00 62.72 78 SER A N 1
ATOM 633 C CA . SER A 1 78 ? -2.570 -15.945 26.733 1.00 62.72 78 SER A CA 1
ATOM 634 C C . SER A 1 78 ? -2.019 -17.370 26.758 1.00 62.72 78 SER A C 1
ATOM 636 O O . SER A 1 78 ? -1.852 -17.909 27.874 1.00 62.72 78 SER A O 1
#

Organism: NCBI:txid386300

Solvent-accessible surface area (backbone atoms only — not comparable to full-atom values): 5183 Å² total; per-residue (Å²): 132,84,86,78,80,82,82,88,75,82,95,66,78,96,56,99,77,72,91,79,61,97,88,62,64,64,70,59,54,52,53,51,48,52,51,51,49,62,71,70,35,57,68,60,52,51,65,62,63,75,53,93,74,59,67,70,59,58,52,50,53,52,52,55,51,49,53,54,53,48,54,56,49,58,66,70,76,105

Mean predicted aligned error: 10.87 Å

Foldseek 3Di:
DDDDDDDDDDDDDPDLDDDDDPPDDVVVSVVVSVVVVVVVCVVVVVVVPPDDDPPVRVVVVVVVVVVVVVVVVVVVVD

Nearest PDB structures (foldseek):
  6osq-assembly1_z  TM=7.182E-01  e=8.806E-02  Escherichia coli
  6gaz-assembly1_AU  TM=5.172E-01  e=3.645E-01  Sus scrofa
  5aj3-assembly1_U  TM=5.159E-01  e=8.023E-01  Sus scrofa

InterPro domains:
  IPR001911 Small ribosomal subunit protein bS21 [MF_00358] (15-71)
  IPR001911 Small ribosomal subunit protein bS21 [PF01165] (18-68)
  IPR001911 Small ribosomal subunit protein bS21 [TIGR00030] (18-68)
  IPR038380 Small ribosomal subunit protein bS21 superfamily [G3DSA:1.20.5.1150] (30-67)

Sequence (78 aa):
MTTFAHLKKGGVY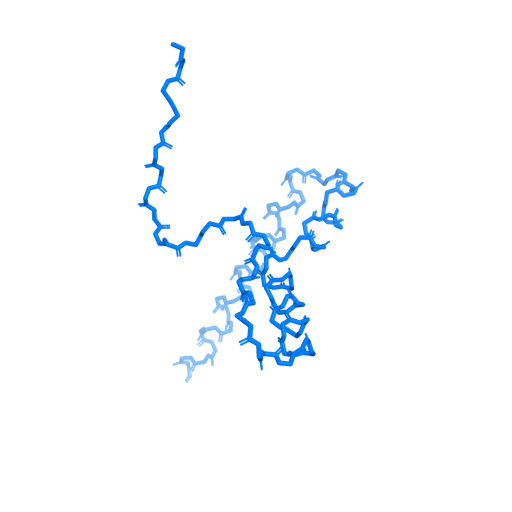IMLIIPIKDGENIDRALKRYKRKFDKTGTVRQLRARTAFIKPSVTNRIKIQKAAYIQNMRDNLES

pLDDT: mean 78.43, std 19.77, range [34.81, 96.94]